Protein AF-A0A1C5ZZN3-F1 (afdb_monomer_lite)

Sequence (100 aa):
MDSLMVASNIRKLGRMELLYTCVADLVSFLHRTGMDDLLGGMEHYYDPNDYNRVIYHSKSEDASDRIKQILADADKLLVECEGACDESSAYQLLVRVLKE

Structure (mmCIF, N/CA/C/O backbone):
data_AF-A0A1C5ZZN3-F1
#
_entry.id   AF-A0A1C5ZZN3-F1
#
loop_
_atom_site.group_PDB
_atom_site.id
_atom_site.type_symbol
_atom_site.label_atom_id
_atom_site.label_alt_id
_atom_site.label_comp_id
_atom_site.label_asym_id
_atom_site.label_entity_id
_atom_site.label_seq_id
_atom_site.pdbx_PDB_ins_code
_atom_site.Cartn_x
_atom_site.Cartn_y
_atom_site.Cartn_z
_atom_site.occupancy
_atom_site.B_iso_or_equiv
_atom_site.auth_seq_id
_atom_site.auth_comp_id
_atom_site.auth_asym_id
_atom_site.auth_atom_i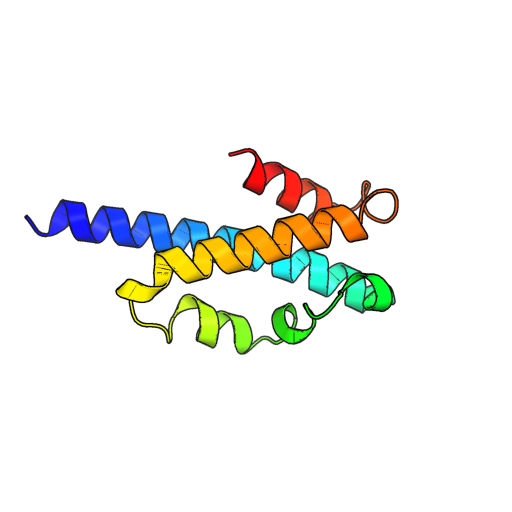d
_atom_site.pdbx_PDB_model_num
ATOM 1 N N . MET A 1 1 ? 18.873 7.925 -29.389 1.00 59.03 1 MET A N 1
ATOM 2 C CA . MET A 1 1 ? 17.535 7.363 -29.102 1.00 59.03 1 MET A CA 1
ATOM 3 C C . MET A 1 1 ? 17.452 6.804 -27.672 1.00 59.03 1 MET A C 1
ATOM 5 O O . MET A 1 1 ? 16.371 6.448 -27.234 1.00 59.03 1 MET A O 1
ATOM 9 N N . ASP A 1 2 ? 18.541 6.858 -26.897 1.00 53.75 2 ASP A N 1
ATOM 10 C CA . ASP A 1 2 ? 18.636 6.368 -25.512 1.00 53.75 2 ASP A CA 1
ATOM 11 C C . ASP A 1 2 ? 18.077 7.288 -24.415 1.00 53.75 2 ASP A C 1
ATOM 13 O O . ASP A 1 2 ? 17.619 6.804 -23.383 1.00 53.75 2 ASP A O 1
ATOM 17 N N . SER A 1 3 ? 18.045 8.611 -24.606 1.00 52.50 3 SER A N 1
ATOM 18 C CA . SER A 1 3 ? 17.633 9.536 -23.530 1.00 52.50 3 SER A CA 1
ATOM 19 C C . SER A 1 3 ? 16.139 9.459 -23.181 1.00 52.50 3 SER A C 1
ATOM 21 O O . SER A 1 3 ? 15.767 9.643 -22.025 1.00 52.50 3 SER A O 1
ATOM 23 N N . LEU A 1 4 ? 15.276 9.146 -24.156 1.00 57.84 4 LEU A N 1
ATOM 24 C CA . LEU A 1 4 ? 13.830 8.979 -23.941 1.00 57.84 4 LEU A CA 1
ATOM 25 C C . LEU A 1 4 ? 13.508 7.681 -23.189 1.00 57.84 4 LEU A C 1
ATOM 27 O O . LEU A 1 4 ? 12.618 7.668 -22.336 1.00 57.84 4 LEU A O 1
ATOM 31 N N . MET A 1 5 ? 14.251 6.607 -23.468 1.00 62.19 5 MET A N 1
ATOM 32 C CA . MET A 1 5 ? 14.049 5.304 -22.833 1.00 62.19 5 MET A CA 1
ATOM 33 C C . MET A 1 5 ? 14.515 5.327 -21.372 1.00 62.19 5 MET A C 1
ATOM 35 O O . MET A 1 5 ? 13.791 4.876 -20.487 1.00 62.19 5 MET A O 1
ATOM 39 N N . VAL A 1 6 ? 15.663 5.959 -21.102 1.00 61.66 6 VAL A N 1
ATOM 40 C CA . VAL A 1 6 ? 16.179 6.155 -19.739 1.00 61.66 6 VAL A CA 1
ATOM 41 C C . VAL A 1 6 ? 15.235 7.031 -18.909 1.00 61.66 6 VAL A C 1
ATOM 43 O O . VAL A 1 6 ? 14.856 6.638 -17.808 1.00 61.66 6 VAL A O 1
ATOM 46 N N . ALA A 1 7 ? 14.766 8.165 -19.442 1.00 61.38 7 ALA A N 1
ATOM 47 C CA . ALA A 1 7 ? 13.812 9.026 -18.735 1.00 61.38 7 ALA A CA 1
ATOM 48 C C . ALA A 1 7 ? 12.473 8.322 -18.440 1.00 61.38 7 ALA A C 1
ATOM 50 O O . ALA A 1 7 ? 11.900 8.498 -17.364 1.00 61.38 7 ALA A O 1
ATOM 51 N N . SER A 1 8 ? 11.985 7.498 -19.373 1.00 66.88 8 SER A N 1
ATOM 52 C CA . SER A 1 8 ? 10.756 6.717 -19.183 1.00 66.88 8 SER A CA 1
ATOM 53 C C . SER A 1 8 ? 10.919 5.646 -18.103 1.00 66.88 8 SER A C 1
ATOM 55 O O . SER A 1 8 ? 10.016 5.462 -17.287 1.00 66.88 8 SER A O 1
ATOM 57 N N . ASN A 1 9 ? 12.074 4.979 -18.049 1.00 67.44 9 ASN A N 1
ATOM 58 C CA . ASN A 1 9 ? 12.361 3.987 -17.015 1.00 67.44 9 ASN A CA 1
ATOM 59 C C . ASN A 1 9 ? 12.540 4.625 -15.633 1.00 67.44 9 ASN A C 1
ATOM 61 O O . ASN A 1 9 ? 11.995 4.097 -14.670 1.00 67.44 9 ASN A O 1
ATOM 65 N N . ILE A 1 10 ? 13.209 5.780 -15.533 1.00 71.06 10 ILE A N 1
ATOM 66 C CA . ILE A 1 10 ? 13.345 6.526 -14.267 1.00 71.06 10 ILE A CA 1
ATOM 67 C C . ILE A 1 10 ? 11.967 6.923 -13.722 1.00 71.06 10 ILE A C 1
ATOM 69 O O . ILE A 1 10 ? 11.691 6.728 -12.543 1.00 71.06 10 ILE A O 1
ATOM 73 N N . ARG A 1 11 ? 11.065 7.420 -14.581 1.00 80.75 11 ARG A N 1
ATOM 74 C CA . ARG A 1 11 ? 9.687 7.756 -14.178 1.00 80.75 11 ARG A CA 1
ATOM 75 C C . ARG A 1 11 ? 8.898 6.533 -13.708 1.00 80.75 11 ARG A C 1
ATOM 77 O O . ARG A 1 11 ? 8.166 6.628 -12.728 1.00 80.75 11 ARG A O 1
ATOM 84 N N . LYS A 1 12 ? 9.037 5.394 -14.395 1.00 83.31 12 LYS A N 1
ATOM 85 C CA . LYS A 1 12 ? 8.388 4.135 -13.992 1.00 83.31 12 LYS A CA 1
ATOM 86 C C . LYS A 1 12 ? 8.911 3.633 -12.647 1.00 83.31 12 LYS A C 1
ATOM 88 O O . LYS A 1 12 ? 8.101 3.240 -11.815 1.00 83.31 12 LYS A O 1
ATOM 93 N N . LEU A 1 13 ? 10.227 3.671 -12.438 1.00 86.50 13 LEU A N 1
ATOM 94 C CA . LEU A 1 13 ? 10.848 3.251 -11.185 1.00 86.50 13 LEU A CA 1
ATOM 95 C C . LEU A 1 13 ? 10.406 4.151 -10.028 1.00 86.50 13 LEU A C 1
ATOM 97 O O . LEU A 1 13 ? 9.868 3.641 -9.057 1.00 86.50 13 LEU A O 1
ATOM 101 N N . GLY A 1 14 ? 10.494 5.475 -10.183 1.00 88.69 14 GLY A N 1
ATOM 102 C CA . GLY A 1 14 ? 10.059 6.405 -9.137 1.00 88.69 14 GLY A CA 1
ATOM 103 C C . GLY A 1 14 ? 8.578 6.251 -8.774 1.00 88.69 14 GLY A C 1
ATOM 104 O O . GLY A 1 14 ? 8.221 6.295 -7.599 1.00 88.69 14 GLY A O 1
ATOM 105 N N . ARG A 1 15 ? 7.704 5.993 -9.761 1.00 89.06 15 ARG A N 1
ATOM 106 C CA . ARG A 1 15 ? 6.287 5.686 -9.495 1.00 89.06 15 ARG A CA 1
ATOM 107 C C . ARG A 1 15 ? 6.125 4.398 -8.689 1.00 89.06 15 ARG A C 1
ATOM 109 O O . ARG A 1 15 ? 5.308 4.345 -7.778 1.00 89.06 15 ARG A O 1
ATOM 116 N N . MET A 1 16 ? 6.873 3.362 -9.045 1.00 91.19 16 MET A N 1
ATOM 117 C CA . MET A 1 16 ? 6.836 2.075 -8.361 1.00 91.19 16 MET A CA 1
ATOM 118 C C . MET A 1 16 ? 7.346 2.177 -6.920 1.00 91.19 16 MET A C 1
ATOM 120 O O . MET A 1 16 ? 6.718 1.618 -6.029 1.00 91.19 16 MET A O 1
ATOM 124 N N . GLU A 1 17 ? 8.438 2.905 -6.688 1.00 92.56 17 GLU A N 1
ATOM 125 C CA . GLU A 1 17 ? 8.986 3.161 -5.351 1.00 92.56 17 GLU A CA 1
ATOM 126 C C . GLU A 1 17 ? 7.986 3.911 -4.470 1.00 92.56 17 GLU A C 1
ATOM 128 O O . GLU A 1 17 ? 7.760 3.519 -3.325 1.00 92.56 17 GLU A O 1
ATOM 133 N N . LEU A 1 18 ? 7.337 4.946 -5.018 1.00 93.31 18 LEU A N 1
ATOM 134 C CA . LEU A 1 18 ? 6.305 5.703 -4.311 1.00 93.31 18 LEU A CA 1
ATOM 135 C C . LEU A 1 18 ? 5.115 4.813 -3.934 1.00 93.31 18 LEU A C 1
ATOM 137 O O . LEU A 1 18 ? 4.727 4.780 -2.769 1.00 93.31 18 LEU A O 1
ATOM 141 N N . LEU A 1 19 ? 4.569 4.069 -4.902 1.00 93.88 19 LEU A N 1
ATOM 142 C CA . LEU A 1 19 ? 3.447 3.155 -4.671 1.00 93.88 19 LEU A CA 1
ATOM 143 C C . LEU A 1 19 ? 3.791 2.108 -3.612 1.00 93.88 19 LEU A C 1
ATOM 145 O O . LEU A 1 19 ? 3.044 1.946 -2.651 1.00 93.88 19 LEU A O 1
ATOM 149 N N . TYR A 1 20 ? 4.938 1.441 -3.763 1.00 95.00 20 TYR A N 1
ATOM 150 C CA . TYR A 1 20 ? 5.385 0.427 -2.815 1.00 95.00 20 TYR A CA 1
ATOM 151 C C . TYR A 1 20 ? 5.514 1.015 -1.409 1.00 95.00 20 TYR A C 1
ATOM 153 O O . TYR A 1 20 ? 5.024 0.428 -0.451 1.00 95.00 20 TYR A O 1
ATOM 161 N N . THR A 1 21 ? 6.147 2.183 -1.277 1.00 95.06 21 THR A N 1
ATOM 162 C CA . THR A 1 21 ? 6.370 2.814 0.030 1.00 95.06 21 THR A CA 1
ATOM 163 C C . THR A 1 21 ? 5.052 3.179 0.707 1.00 95.06 21 THR A C 1
ATOM 165 O O . THR A 1 21 ? 4.916 2.959 1.904 1.00 95.06 21 THR A O 1
ATOM 168 N N . CYS A 1 22 ? 4.061 3.680 -0.037 1.00 95.50 22 CYS A N 1
ATOM 169 C CA . CYS A 1 22 ? 2.742 3.975 0.527 1.00 95.50 22 CYS A CA 1
ATOM 170 C C . CYS A 1 22 ? 2.009 2.713 1.006 1.00 95.50 22 CYS A C 1
ATOM 172 O O . CYS A 1 22 ? 1.412 2.737 2.080 1.00 95.50 22 CYS A O 1
ATOM 174 N N . VAL A 1 23 ? 2.077 1.611 0.251 1.00 96.12 23 VAL A N 1
ATOM 175 C CA . VAL A 1 23 ? 1.501 0.325 0.686 1.00 96.12 23 VAL A CA 1
ATOM 176 C C . VAL A 1 23 ? 2.230 -0.193 1.926 1.00 96.12 23 VAL A C 1
ATOM 178 O O . VAL A 1 23 ? 1.590 -0.541 2.914 1.00 96.12 23 VAL A O 1
ATOM 181 N N . ALA A 1 24 ? 3.564 -0.178 1.915 1.00 96.75 24 ALA A N 1
ATOM 182 C CA . ALA A 1 24 ? 4.383 -0.634 3.032 1.00 96.75 24 ALA A CA 1
ATOM 183 C C . ALA A 1 24 ? 4.183 0.185 4.309 1.00 96.75 24 ALA A C 1
ATOM 185 O O . ALA A 1 24 ? 4.191 -0.385 5.401 1.00 96.75 24 ALA A O 1
ATOM 186 N N . ASP A 1 25 ? 3.973 1.497 4.193 1.00 95.81 25 ASP A N 1
ATOM 187 C CA . ASP A 1 25 ? 3.678 2.365 5.332 1.00 95.81 25 ASP A CA 1
ATOM 188 C C . ASP A 1 25 ? 2.324 2.011 5.965 1.00 95.81 25 ASP A C 1
ATOM 190 O O . ASP A 1 25 ? 2.250 1.827 7.182 1.00 95.81 25 ASP A O 1
ATOM 194 N N . LEU A 1 26 ? 1.280 1.804 5.150 1.00 95.38 26 LEU A N 1
ATOM 195 C CA . LEU A 1 26 ? -0.035 1.388 5.644 1.00 95.38 26 LEU A CA 1
ATOM 196 C C . LEU A 1 26 ? 0.006 -0.015 6.262 1.00 95.38 26 LEU A C 1
ATOM 198 O O . LEU A 1 26 ? -0.459 -0.198 7.383 1.00 95.38 26 LEU A O 1
ATOM 202 N N . VAL A 1 27 ? 0.631 -0.986 5.595 1.00 96.25 27 VAL A N 1
ATOM 203 C CA . VAL A 1 27 ? 0.831 -2.341 6.137 1.00 96.25 27 VAL A CA 1
ATOM 204 C C . VAL A 1 27 ? 1.596 -2.301 7.464 1.00 96.25 27 VAL A C 1
ATOM 206 O O . VAL A 1 27 ? 1.197 -2.933 8.442 1.00 96.25 27 VAL A O 1
ATOM 209 N N . SER A 1 28 ? 2.666 -1.509 7.540 1.00 95.56 28 SER A N 1
ATOM 210 C CA . SER A 1 28 ? 3.439 -1.339 8.775 1.00 95.56 28 SER A CA 1
ATOM 211 C C . SER A 1 28 ? 2.616 -0.687 9.885 1.00 95.56 28 SER A C 1
ATOM 213 O O . SER A 1 28 ? 2.775 -1.039 11.054 1.00 95.56 28 SER A O 1
ATOM 215 N N . PHE A 1 29 ? 1.747 0.268 9.548 1.00 94.88 29 PHE A N 1
ATOM 216 C CA . PHE A 1 29 ? 0.818 0.883 10.492 1.00 94.88 29 PHE A CA 1
ATOM 217 C C . PHE A 1 29 ? -0.178 -0.143 11.048 1.00 94.88 29 PHE A C 1
ATOM 219 O O . PHE A 1 29 ? -0.329 -0.233 12.268 1.00 94.88 29 PHE A O 1
ATOM 226 N N . LEU A 1 30 ? -0.797 -0.951 10.183 1.00 94.38 30 LEU A N 1
ATOM 227 C CA . LEU A 1 30 ? -1.731 -2.011 10.577 1.00 94.38 30 LEU A CA 1
ATOM 228 C C . LEU A 1 30 ? -1.061 -3.026 11.510 1.00 94.38 30 LEU A C 1
ATOM 230 O O . LEU A 1 30 ? -1.569 -3.300 12.595 1.00 94.38 30 LEU A O 1
ATOM 234 N N . HIS A 1 31 ? 0.137 -3.491 11.152 1.00 94.81 31 HIS A N 1
ATOM 235 C CA . HIS A 1 31 ? 0.909 -4.415 11.982 1.00 94.81 31 HIS A CA 1
ATOM 236 C C . HIS A 1 31 ? 1.231 -3.823 13.367 1.00 94.81 31 HIS A C 1
ATOM 238 O O . HIS A 1 31 ? 1.018 -4.445 14.406 1.00 94.81 31 HIS A O 1
ATOM 244 N N . ARG A 1 32 ? 1.695 -2.566 13.422 1.00 94.56 32 ARG A N 1
ATOM 245 C CA . ARG A 1 32 ? 2.045 -1.894 14.692 1.00 94.56 32 ARG A CA 1
ATOM 246 C C . ARG A 1 32 ? 0.843 -1.613 15.591 1.00 94.56 32 ARG A C 1
ATOM 248 O O . ARG A 1 32 ? 1.022 -1.425 16.7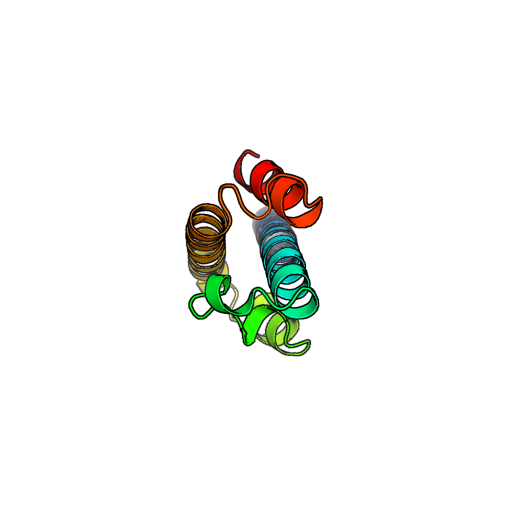92 1.00 94.56 32 ARG A O 1
ATOM 255 N N . THR A 1 33 ? -0.353 -1.538 15.018 1.00 93.19 33 THR A N 1
ATOM 256 C CA . THR A 1 33 ? -1.609 -1.294 15.740 1.00 93.19 33 THR A CA 1
ATOM 257 C C . THR A 1 33 ? -2.360 -2.585 16.075 1.00 93.19 33 THR A C 1
ATOM 259 O O . THR A 1 33 ? -3.390 -2.523 16.742 1.00 93.19 33 THR A O 1
ATOM 262 N N . GLY A 1 34 ? -1.823 -3.750 15.687 1.00 92.88 34 GLY A N 1
ATOM 263 C CA . GLY A 1 34 ? -2.422 -5.064 15.938 1.00 92.88 34 GLY A CA 1
ATOM 264 C C . GLY A 1 34 ? -3.625 -5.375 15.046 1.00 92.88 34 GLY A C 1
ATOM 265 O O . GLY A 1 34 ? -4.457 -6.202 15.411 1.00 92.88 34 GLY A O 1
ATOM 266 N N . MET A 1 35 ? -3.741 -4.697 13.901 1.00 92.88 35 MET A N 1
ATOM 267 C CA . MET A 1 35 ? -4.796 -4.893 12.902 1.00 92.88 35 MET A CA 1
ATOM 268 C C . MET A 1 35 ? -4.355 -5.862 11.794 1.00 92.88 35 MET A C 1
ATOM 270 O O . MET A 1 35 ? -4.687 -5.675 10.626 1.00 92.88 35 MET A O 1
ATOM 274 N N . ASP A 1 36 ? -3.592 -6.899 12.148 1.00 92.75 36 ASP A N 1
ATOM 275 C CA . ASP A 1 36 ? -3.034 -7.869 11.196 1.00 92.75 36 ASP A CA 1
ATOM 276 C C . ASP A 1 36 ? -4.104 -8.631 10.393 1.00 92.75 36 ASP A C 1
ATOM 278 O O . ASP A 1 36 ? -3.834 -9.071 9.279 1.00 92.75 36 ASP A O 1
ATOM 282 N N . ASP A 1 37 ? -5.332 -8.739 10.913 1.00 92.31 37 ASP A N 1
ATOM 283 C CA . ASP A 1 37 ? -6.479 -9.339 10.207 1.00 92.31 37 ASP A CA 1
ATOM 284 C C . ASP A 1 37 ? -6.797 -8.612 8.885 1.00 92.31 37 ASP A C 1
ATOM 286 O O . ASP A 1 37 ? -7.194 -9.241 7.908 1.00 92.31 37 ASP A O 1
ATOM 290 N N . LEU A 1 38 ? -6.512 -7.304 8.817 1.00 91.81 38 LEU A N 1
ATOM 291 C CA . LEU A 1 38 ? -6.730 -6.468 7.632 1.00 91.81 38 LEU A CA 1
ATOM 292 C C . LEU A 1 38 ? -5.610 -6.590 6.586 1.00 91.81 38 LEU A C 1
ATOM 294 O O . LEU A 1 38 ? -5.724 -6.039 5.493 1.00 91.81 38 LEU A O 1
ATOM 298 N N . LEU A 1 39 ? -4.508 -7.283 6.902 1.00 91.75 39 LEU A N 1
ATOM 299 C CA . LEU A 1 39 ? -3.368 -7.395 5.989 1.00 91.75 39 LEU A CA 1
ATOM 300 C C . LEU A 1 39 ? -3.651 -8.319 4.811 1.00 91.75 39 LEU A C 1
ATOM 302 O O . LEU A 1 39 ? -3.088 -8.106 3.747 1.00 91.75 39 LEU A O 1
ATOM 306 N N . GLY A 1 40 ? -4.489 -9.346 4.970 1.00 85.50 40 GLY A N 1
ATOM 307 C CA . GLY A 1 40 ? -4.981 -10.151 3.849 1.00 85.50 40 GLY A CA 1
ATOM 308 C C . GLY A 1 40 ? -3.913 -10.776 2.931 1.00 85.50 40 GLY A C 1
ATOM 309 O O . GLY A 1 40 ? -4.205 -10.976 1.744 1.00 85.50 40 GLY A O 1
ATOM 310 N N . GLY A 1 41 ? -2.713 -11.089 3.437 1.00 88.75 41 GLY A N 1
ATOM 311 C CA . GLY A 1 41 ? -1.588 -11.648 2.670 1.00 88.75 41 GLY A CA 1
ATOM 312 C C . GLY A 1 41 ? -0.461 -10.654 2.350 1.00 88.75 41 GLY A C 1
ATOM 313 O O . GLY A 1 41 ? 0.526 -11.036 1.717 1.00 88.75 41 GLY A O 1
ATOM 314 N N . MET A 1 42 ? -0.594 -9.390 2.760 1.00 94.94 42 MET A N 1
ATOM 315 C CA . MET A 1 42 ? 0.351 -8.306 2.477 1.00 94.94 42 MET A CA 1
ATOM 316 C C . MET A 1 42 ? 1.481 -8.200 3.518 1.00 94.94 42 MET A C 1
ATOM 318 O O . MET A 1 42 ? 2.243 -7.236 3.501 1.00 94.94 42 MET A O 1
ATOM 322 N N . GLU A 1 43 ? 1.646 -9.182 4.409 1.00 94.00 43 GLU A N 1
ATOM 323 C CA . GLU A 1 43 ? 2.658 -9.170 5.480 1.00 94.00 43 GLU A CA 1
ATOM 324 C C . GLU A 1 43 ? 4.095 -8.920 4.993 1.00 94.00 43 GLU A C 1
ATOM 326 O O . GLU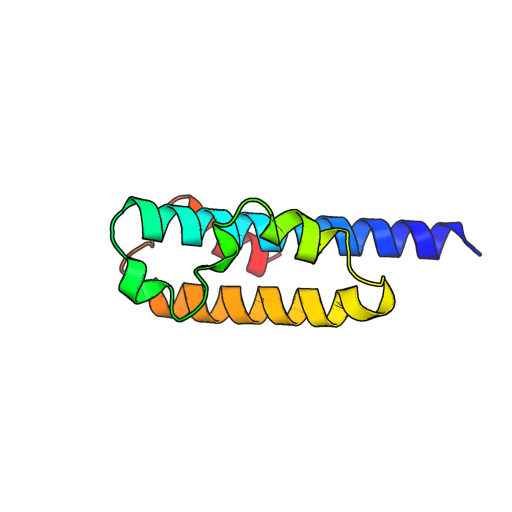 A 1 43 ? 4.918 -8.348 5.705 1.00 94.00 43 GLU A O 1
ATOM 331 N N . HIS A 1 44 ? 4.424 -9.319 3.764 1.00 93.94 44 HIS A N 1
ATOM 332 C CA . HIS A 1 44 ? 5.772 -9.136 3.225 1.00 93.94 44 HIS A CA 1
ATOM 333 C C . HIS A 1 44 ? 6.183 -7.658 3.103 1.00 93.94 44 HIS A C 1
ATOM 335 O O . HIS A 1 44 ? 7.373 -7.358 3.149 1.00 93.94 44 HIS A O 1
ATOM 341 N N . TYR A 1 45 ? 5.232 -6.724 3.002 1.00 94.88 45 TYR A N 1
ATOM 342 C CA . TYR A 1 45 ? 5.534 -5.308 2.787 1.00 94.88 45 TYR A CA 1
ATOM 343 C C . TYR A 1 45 ? 6.242 -4.630 3.972 1.00 94.88 45 TYR A C 1
ATOM 345 O O . TYR A 1 45 ? 6.936 -3.634 3.760 1.00 94.88 45 TYR A O 1
ATOM 353 N N . TYR A 1 46 ? 6.107 -5.144 5.202 1.00 89.88 46 TYR A N 1
ATOM 354 C CA . TYR A 1 46 ? 6.864 -4.630 6.353 1.00 89.88 46 TYR A CA 1
ATOM 355 C C . TYR A 1 46 ? 8.256 -5.273 6.499 1.00 89.88 46 TYR A C 1
ATOM 357 O O . TYR A 1 46 ? 9.014 -4.888 7.395 1.00 89.88 46 TYR A O 1
ATOM 365 N N . ASP A 1 47 ? 8.624 -6.236 5.641 1.00 91.94 47 ASP A N 1
ATOM 366 C CA . ASP A 1 47 ? 9.980 -6.780 5.610 1.00 91.94 47 ASP A CA 1
ATOM 367 C C . ASP A 1 47 ? 10.943 -5.789 4.922 1.00 91.94 47 ASP A C 1
ATOM 369 O O . ASP A 1 47 ? 10.732 -5.385 3.774 1.00 91.94 47 ASP A O 1
ATOM 373 N N . PRO A 1 48 ? 12.044 -5.396 5.585 1.00 83.56 48 PRO A N 1
ATOM 374 C CA . PRO A 1 48 ? 12.972 -4.410 5.039 1.00 83.56 48 PRO A CA 1
ATOM 375 C C . PRO A 1 48 ? 13.767 -4.911 3.820 1.00 83.56 48 PRO A C 1
ATOM 377 O O . PRO A 1 48 ? 14.331 -4.094 3.088 1.00 83.56 48 PRO A O 1
ATOM 380 N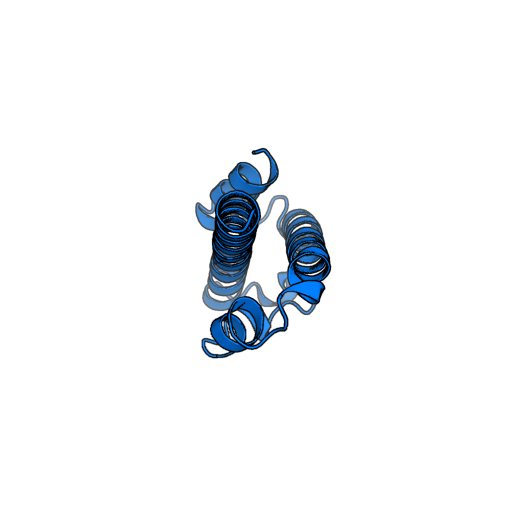 N . ASN A 1 49 ? 13.846 -6.226 3.580 1.00 89.31 49 ASN A N 1
ATOM 381 C CA . ASN A 1 49 ? 14.506 -6.773 2.393 1.00 89.31 49 ASN A CA 1
ATOM 382 C C . ASN A 1 49 ? 13.560 -6.869 1.192 1.00 89.31 49 ASN A C 1
ATOM 384 O O . ASN A 1 49 ? 14.043 -6.855 0.053 1.00 89.31 49 ASN A O 1
ATOM 388 N N . ASP A 1 50 ? 12.246 -6.933 1.421 1.00 91.75 50 ASP A N 1
ATOM 389 C CA . ASP A 1 50 ? 11.251 -7.041 0.355 1.00 91.75 50 ASP A CA 1
ATOM 390 C C . ASP A 1 50 ? 11.311 -5.836 -0.589 1.00 91.75 50 ASP A C 1
ATOM 392 O O . ASP A 1 50 ? 11.383 -6.026 -1.802 1.00 91.75 50 ASP A O 1
ATOM 396 N N . TYR A 1 51 ? 11.488 -4.618 -0.057 1.00 90.06 51 TYR A N 1
ATOM 397 C CA . TYR A 1 51 ? 11.665 -3.406 -0.870 1.00 90.06 51 TYR A CA 1
ATOM 398 C C . TYR A 1 51 ? 12.776 -3.567 -1.912 1.00 90.06 51 TYR A C 1
ATOM 400 O O . TYR A 1 51 ? 12.560 -3.365 -3.104 1.00 90.06 51 TYR A O 1
ATOM 408 N N . ASN A 1 52 ? 13.977 -3.967 -1.486 1.00 88.94 52 ASN A N 1
ATOM 409 C CA . ASN A 1 52 ? 15.120 -4.096 -2.391 1.00 88.94 52 ASN A CA 1
ATOM 410 C C . ASN A 1 52 ? 14.910 -5.217 -3.413 1.00 88.94 52 ASN A C 1
ATOM 412 O O . ASN A 1 52 ? 15.275 -5.077 -4.586 1.00 88.94 52 ASN A O 1
ATOM 416 N N . ARG A 1 53 ? 14.298 -6.322 -2.976 1.00 86.56 53 ARG A N 1
ATOM 417 C CA . ARG A 1 53 ? 14.003 -7.473 -3.829 1.00 86.56 53 ARG A CA 1
ATOM 418 C C . ARG A 1 53 ? 12.992 -7.120 -4.911 1.00 86.56 53 ARG A C 1
ATOM 420 O O . ARG A 1 53 ? 13.201 -7.458 -6.076 1.00 86.56 53 ARG A O 1
ATOM 427 N N . VAL A 1 54 ? 11.926 -6.436 -4.515 1.00 86.31 54 VAL A N 1
ATOM 428 C CA . VAL A 1 54 ? 10.895 -5.929 -5.400 1.00 86.31 54 VAL A CA 1
ATOM 429 C C . VAL A 1 54 ? 11.567 -4.876 -6.278 1.00 86.31 54 VAL A C 1
ATOM 431 O O . VAL A 1 54 ? 11.879 -5.176 -7.427 1.00 86.31 54 VAL A O 1
ATOM 434 N N . ILE A 1 55 ? 11.890 -3.688 -5.769 1.00 87.12 55 ILE A N 1
ATOM 435 C CA . ILE A 1 55 ? 12.308 -2.517 -6.557 1.00 87.12 55 ILE A CA 1
ATOM 436 C C . ILE A 1 55 ? 13.543 -2.762 -7.440 1.00 87.12 55 ILE A C 1
ATOM 438 O O . ILE A 1 55 ? 13.464 -2.504 -8.644 1.00 87.12 55 ILE A O 1
ATOM 442 N N . TYR A 1 56 ? 14.648 -3.279 -6.892 1.00 82.25 56 TYR A N 1
ATOM 443 C CA . TYR A 1 56 ? 15.963 -3.209 -7.550 1.00 82.25 56 TYR A CA 1
ATOM 444 C C . TYR A 1 56 ? 16.490 -4.528 -8.120 1.00 82.25 56 TYR A C 1
ATOM 446 O O . TYR A 1 56 ? 17.318 -4.502 -9.028 1.00 82.25 56 TYR A O 1
ATOM 454 N N . HIS A 1 57 ? 16.042 -5.682 -7.623 1.00 77.75 57 HIS A N 1
ATOM 455 C CA . HIS A 1 57 ? 16.573 -6.988 -8.054 1.00 77.75 57 HIS A CA 1
ATOM 456 C C . HIS A 1 57 ? 15.776 -7.649 -9.193 1.00 77.75 57 HIS A C 1
ATOM 458 O O . HIS A 1 57 ? 16.042 -8.794 -9.560 1.00 77.75 57 HIS A O 1
ATOM 464 N N . SER A 1 58 ? 14.822 -6.929 -9.781 1.00 64.25 58 SER A N 1
ATOM 465 C CA . SER A 1 58 ? 13.982 -7.427 -10.876 1.00 64.25 58 SER A CA 1
ATOM 466 C C . SER A 1 58 ? 14.446 -6.904 -12.238 1.00 64.25 58 SER A C 1
ATOM 468 O O . SER A 1 58 ? 14.978 -5.797 -12.342 1.00 64.25 58 SER A O 1
ATOM 470 N N . LYS A 1 59 ? 14.208 -7.670 -13.310 1.00 70.56 59 LYS A N 1
ATOM 471 C CA . LYS A 1 59 ? 14.468 -7.196 -14.678 1.00 70.56 59 LYS A CA 1
ATOM 472 C C . LYS A 1 59 ? 13.527 -6.033 -15.017 1.00 70.56 59 LYS A C 1
ATOM 474 O O . LYS A 1 59 ? 12.389 -5.976 -14.555 1.00 70.56 59 LYS A O 1
ATOM 479 N N . SER A 1 60 ? 14.000 -5.100 -15.841 1.00 65.88 60 SER A N 1
ATOM 480 C CA . SER A 1 60 ? 13.238 -3.905 -16.232 1.00 65.88 60 SER A CA 1
ATOM 481 C C . SER A 1 60 ? 11.970 -4.221 -17.035 1.00 65.88 60 SER A C 1
ATOM 483 O O . SER A 1 60 ? 11.013 -3.450 -16.979 1.00 65.88 60 SER A O 1
ATOM 485 N N . GLU A 1 61 ? 11.949 -5.347 -17.752 1.00 65.12 61 GLU A N 1
ATOM 486 C CA . GLU A 1 61 ? 10.796 -5.831 -18.524 1.00 65.12 61 GLU A CA 1
ATOM 487 C C . GLU A 1 61 ? 9.593 -6.180 -17.625 1.00 65.12 61 GLU A C 1
ATOM 489 O O . GLU A 1 61 ? 8.455 -5.973 -18.035 1.00 65.12 61 GLU A O 1
ATOM 494 N N . ASP A 1 62 ? 9.826 -6.561 -16.363 1.00 78.44 62 ASP A N 1
ATOM 495 C CA . ASP A 1 62 ? 8.787 -6.920 -15.383 1.00 78.44 62 ASP A CA 1
ATOM 496 C C . ASP A 1 62 ? 8.234 -5.715 -14.598 1.00 78.44 62 ASP A C 1
ATOM 498 O O . ASP A 1 62 ? 7.326 -5.843 -13.771 1.00 78.44 62 ASP A O 1
ATOM 502 N N . ALA A 1 63 ? 8.773 -4.511 -14.821 1.00 80.81 63 ALA A N 1
ATOM 503 C CA . ALA A 1 63 ? 8.425 -3.344 -14.015 1.00 80.81 63 ALA A CA 1
ATOM 504 C C . ALA A 1 63 ? 6.940 -2.963 -14.131 1.00 80.81 63 ALA A C 1
ATOM 506 O O . ALA A 1 63 ? 6.321 -2.530 -13.160 1.00 80.81 63 ALA A O 1
ATOM 507 N N . SER A 1 64 ? 6.350 -3.129 -15.315 1.00 84.19 64 SER A N 1
ATOM 508 C CA . SER A 1 64 ? 4.938 -2.814 -15.532 1.00 84.19 64 SER A CA 1
ATOM 509 C C . SER A 1 64 ? 4.003 -3.788 -14.818 1.00 84.19 64 SER A C 1
ATOM 511 O O . SER A 1 64 ? 3.018 -3.337 -14.241 1.00 84.19 64 SER A O 1
ATOM 513 N N . ASP A 1 65 ? 4.304 -5.085 -14.804 1.00 87.88 65 ASP A N 1
ATOM 514 C CA . ASP A 1 65 ? 3.476 -6.073 -14.103 1.00 87.88 65 ASP A CA 1
ATOM 515 C C . ASP A 1 65 ? 3.607 -5.958 -12.587 1.00 87.88 65 ASP A C 1
ATOM 517 O O . ASP A 1 65 ? 2.618 -6.071 -11.871 1.00 87.88 65 ASP A O 1
ATOM 521 N N . ARG A 1 66 ? 4.786 -5.584 -12.091 1.00 88.19 66 ARG A N 1
ATOM 522 C CA . ARG A 1 66 ? 4.979 -5.284 -10.670 1.00 88.19 66 ARG A CA 1
ATOM 523 C C . ARG A 1 66 ? 4.216 -4.046 -10.218 1.00 88.19 66 ARG A C 1
ATOM 525 O O . ARG A 1 66 ? 3.608 -4.072 -9.157 1.00 88.19 66 ARG A O 1
ATOM 532 N N . ILE A 1 67 ? 4.191 -2.984 -11.028 1.00 90.81 67 ILE A N 1
ATOM 533 C CA . ILE A 1 67 ? 3.333 -1.822 -10.743 1.00 90.81 67 ILE A CA 1
ATOM 534 C C . ILE A 1 67 ? 1.865 -2.256 -10.673 1.00 90.81 67 ILE A C 1
ATOM 536 O O . ILE A 1 67 ? 1.174 -1.847 -9.749 1.00 90.81 67 ILE A O 1
ATOM 540 N N . LYS A 1 68 ? 1.388 -3.099 -11.602 1.00 91.56 68 LYS A N 1
ATOM 541 C CA . LYS A 1 68 ? 0.010 -3.621 -11.548 1.00 91.56 68 LYS A CA 1
ATOM 542 C C . LYS A 1 68 ? -0.248 -4.424 -10.275 1.00 91.56 68 LYS A C 1
ATOM 544 O O . LYS A 1 68 ? -1.311 -4.264 -9.694 1.00 91.56 68 LYS A O 1
ATOM 549 N N .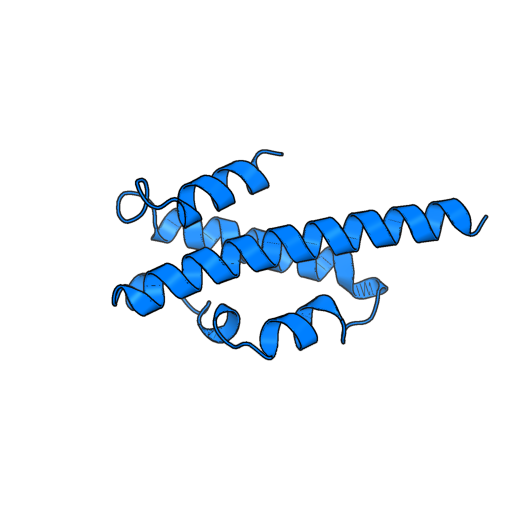 GLN A 1 69 ? 0.707 -5.248 -9.848 1.00 92.94 69 GLN A N 1
ATOM 550 C CA . GLN A 1 69 ? 0.576 -6.034 -8.624 1.00 92.94 69 GLN A CA 1
ATOM 551 C C . GLN A 1 69 ? 0.474 -5.133 -7.391 1.00 92.94 69 GLN A C 1
ATOM 553 O O . GLN A 1 69 ? -0.477 -5.261 -6.634 1.00 92.94 69 GLN A O 1
ATOM 558 N N . ILE A 1 70 ? 1.379 -4.160 -7.248 1.00 94.44 70 ILE A N 1
ATOM 559 C CA . ILE A 1 70 ? 1.348 -3.206 -6.128 1.00 94.44 70 ILE A CA 1
ATOM 560 C C . ILE A 1 70 ? 0.041 -2.398 -6.137 1.00 94.44 70 ILE A C 1
ATOM 562 O O . ILE A 1 70 ? -0.523 -2.126 -5.084 1.00 94.44 70 ILE A O 1
ATOM 566 N N . LEU A 1 71 ? -0.471 -2.030 -7.317 1.00 94.69 71 LEU A N 1
ATOM 567 C CA . LEU A 1 71 ? -1.772 -1.364 -7.444 1.00 94.69 71 LEU A CA 1
ATOM 568 C C . LEU A 1 71 ? -2.934 -2.266 -7.007 1.00 94.69 71 LEU A C 1
ATOM 570 O O . LEU A 1 71 ? -3.847 -1.782 -6.349 1.00 94.69 71 LEU A O 1
ATOM 574 N N . ALA A 1 72 ? -2.907 -3.552 -7.361 1.00 94.94 72 ALA A N 1
ATOM 575 C CA . ALA A 1 72 ? -3.925 -4.510 -6.940 1.00 94.94 72 ALA A CA 1
ATOM 576 C C . ALA A 1 72 ? -3.886 -4.746 -5.423 1.00 94.94 72 ALA A C 1
ATOM 578 O O . ALA A 1 72 ? -4.934 -4.798 -4.782 1.00 94.94 72 ALA A O 1
ATOM 579 N N . ASP A 1 73 ? -2.685 -4.831 -4.847 1.00 95.50 73 ASP A N 1
ATOM 580 C CA . ASP A 1 73 ? -2.504 -4.942 -3.402 1.00 95.50 73 ASP A CA 1
ATOM 581 C C . ASP A 1 73 ? -3.023 -3.689 -2.692 1.00 95.50 73 ASP A C 1
ATOM 583 O O . ASP A 1 73 ? -3.742 -3.800 -1.704 1.00 95.50 73 ASP A O 1
ATOM 587 N N . ALA A 1 74 ? -2.716 -2.502 -3.224 1.00 94.75 74 ALA A N 1
ATOM 588 C CA . ALA A 1 74 ? -3.204 -1.234 -2.698 1.00 94.75 74 ALA A CA 1
ATOM 589 C C . ALA A 1 74 ? -4.737 -1.137 -2.734 1.00 94.75 74 ALA A C 1
ATOM 591 O O . ALA A 1 74 ? -5.335 -0.736 -1.742 1.00 94.75 74 ALA A O 1
ATOM 592 N N . ASP A 1 75 ? -5.369 -1.513 -3.849 1.00 94.31 75 ASP A N 1
ATOM 593 C CA . ASP A 1 75 ? -6.830 -1.502 -4.000 1.00 94.31 75 ASP A CA 1
ATOM 594 C C . ASP A 1 75 ? -7.501 -2.431 -2.982 1.00 94.31 75 ASP A C 1
ATOM 596 O O . ASP A 1 75 ? -8.375 -2.002 -2.229 1.00 94.31 75 ASP A O 1
ATOM 600 N N . LYS A 1 76 ? -7.010 -3.671 -2.873 1.00 94.44 76 LYS A N 1
ATOM 601 C CA . LYS A 1 76 ? -7.504 -4.624 -1.878 1.00 94.44 76 LYS A CA 1
ATOM 602 C C . LYS A 1 76 ? -7.311 -4.095 -0.458 1.00 94.44 76 LYS A C 1
ATOM 604 O O . LYS A 1 76 ? -8.243 -4.136 0.334 1.00 94.44 76 LYS A O 1
ATOM 609 N N . LEU A 1 77 ? -6.130 -3.567 -0.144 1.00 94.00 77 LEU A N 1
ATOM 610 C CA . LEU A 1 77 ? -5.829 -3.048 1.186 1.00 94.00 77 LEU A CA 1
ATOM 611 C C . LEU A 1 77 ? -6.735 -1.867 1.555 1.00 94.00 77 LEU A C 1
ATOM 613 O O . LEU A 1 77 ? -7.151 -1.768 2.704 1.00 94.00 77 LEU A O 1
ATOM 617 N N . LEU A 1 78 ? -7.077 -0.996 0.600 1.00 92.62 78 LEU A N 1
ATOM 618 C CA . LEU A 1 78 ? -8.026 0.090 0.843 1.00 92.62 78 LEU A CA 1
ATOM 619 C C . LEU A 1 78 ? -9.429 -0.429 1.162 1.00 92.62 78 LEU A C 1
ATOM 621 O O . LEU A 1 78 ? -10.055 0.098 2.076 1.00 92.62 78 LEU A O 1
ATOM 625 N N . VAL A 1 79 ? -9.896 -1.460 0.453 1.00 92.94 79 VAL A N 1
ATOM 626 C CA . VAL A 1 79 ? -11.201 -2.086 0.717 1.00 92.94 79 VAL A CA 1
ATOM 627 C C . VAL A 1 79 ? -11.245 -2.696 2.118 1.00 92.94 79 VAL A C 1
ATOM 629 O O . VAL A 1 79 ? -12.197 -2.451 2.852 1.00 92.94 79 VAL A O 1
ATOM 632 N N . GLU A 1 80 ? -10.207 -3.433 2.521 1.00 91.94 80 GLU A N 1
ATOM 633 C CA . GLU A 1 80 ? -10.146 -4.036 3.861 1.00 91.94 80 GLU A CA 1
ATOM 634 C C . GLU A 1 80 ? -10.011 -2.972 4.970 1.00 91.94 80 GLU A C 1
ATOM 636 O O . GLU A 1 80 ? -10.505 -3.154 6.080 1.00 91.94 80 GLU A O 1
ATOM 641 N N . CYS A 1 81 ? -9.361 -1.841 4.679 1.00 90.44 81 CYS A N 1
ATOM 642 C CA . CYS A 1 81 ? -9.149 -0.749 5.634 1.00 90.44 81 CYS A CA 1
ATOM 643 C C . CYS A 1 81 ? -10.311 0.254 5.744 1.00 90.44 81 CYS A C 1
ATOM 645 O O . CYS A 1 81 ? -10.261 1.123 6.626 1.00 90.44 81 CYS A O 1
ATOM 647 N N . GLU A 1 82 ? -11.309 0.193 4.857 1.00 88.31 82 GLU A N 1
ATOM 648 C CA . GLU A 1 82 ? -12.397 1.175 4.785 1.00 88.31 82 GLU A CA 1
ATOM 649 C C . GLU A 1 82 ? -13.145 1.264 6.130 1.00 88.31 82 GLU A C 1
ATOM 651 O O . GLU A 1 82 ? -13.539 0.257 6.718 1.00 88.31 82 GLU A O 1
ATOM 656 N N . GLY A 1 83 ? -13.309 2.475 6.674 1.00 86.44 83 GLY A N 1
ATOM 657 C CA . GLY A 1 83 ? -13.934 2.702 7.983 1.00 86.44 83 GLY A CA 1
ATOM 658 C C . GLY A 1 83 ? -13.013 2.496 9.192 1.00 86.44 83 GLY A C 1
ATOM 659 O O . GLY A 1 83 ? -13.221 3.132 10.225 1.00 86.44 83 GLY A O 1
ATOM 660 N N . ALA A 1 84 ? -11.988 1.644 9.090 1.00 87.38 84 ALA A N 1
ATOM 661 C CA . ALA A 1 84 ? -11.068 1.343 10.192 1.00 87.38 84 ALA A CA 1
ATOM 662 C C . ALA A 1 84 ? -9.851 2.282 10.234 1.00 87.38 84 ALA A C 1
ATOM 664 O O . ALA A 1 84 ? -9.352 2.607 11.312 1.00 87.38 84 ALA A O 1
ATOM 665 N N . CYS A 1 85 ? -9.369 2.722 9.065 1.00 87.06 85 CYS A N 1
ATOM 666 C CA . CYS A 1 85 ? -8.124 3.487 8.933 1.00 87.06 85 CYS A CA 1
ATOM 667 C C . CYS A 1 85 ? -8.291 4.860 8.267 1.00 87.06 85 CYS A C 1
ATOM 669 O O . CYS A 1 85 ? -7.283 5.487 7.949 1.00 87.06 85 CYS A O 1
ATOM 671 N N . ASP A 1 86 ? -9.515 5.359 8.075 1.00 86.50 86 ASP A N 1
ATOM 672 C CA . ASP A 1 86 ? -9.772 6.603 7.324 1.00 86.50 86 ASP A CA 1
ATOM 673 C C . ASP A 1 86 ? -9.059 7.840 7.900 1.00 86.50 86 ASP A C 1
ATOM 675 O O . ASP A 1 86 ? -8.691 8.767 7.170 1.00 86.50 86 ASP A O 1
ATOM 679 N N . GLU A 1 87 ? -8.831 7.857 9.215 1.00 88.06 87 GLU A N 1
ATOM 680 C CA . GLU A 1 87 ? -8.110 8.930 9.911 1.00 88.06 87 GLU A CA 1
ATOM 681 C C . GLU A 1 87 ? -6.581 8.751 9.886 1.00 88.06 87 GLU A C 1
ATOM 683 O O . GLU A 1 87 ? -5.842 9.664 10.257 1.00 88.06 87 GLU A O 1
ATOM 688 N N . SER A 1 88 ? -6.080 7.595 9.439 1.00 92.12 88 SER A N 1
ATOM 689 C CA . SER A 1 88 ? -4.647 7.333 9.343 1.00 92.12 88 SER A CA 1
ATOM 690 C C . SER A 1 88 ? -4.031 8.105 8.182 1.00 92.12 88 SER A C 1
ATOM 692 O O . SER A 1 88 ? -4.447 7.984 7.026 1.00 92.12 88 SER A O 1
ATOM 694 N N . SER A 1 89 ? -2.956 8.837 8.472 1.00 93.50 89 SER A N 1
ATOM 695 C CA . SER A 1 89 ? -2.153 9.511 7.451 1.00 93.50 89 SER A CA 1
ATOM 696 C C . SER A 1 89 ? -1.669 8.540 6.368 1.00 93.50 89 SER A C 1
ATOM 698 O O . SER A 1 89 ? -1.643 8.911 5.198 1.00 93.50 89 SER A O 1
ATOM 700 N N . ALA A 1 90 ? -1.331 7.298 6.733 1.00 93.12 90 ALA A N 1
ATOM 701 C CA . ALA A 1 90 ? -0.857 6.281 5.794 1.00 93.12 90 ALA A CA 1
ATOM 702 C C . ALA A 1 90 ? -1.936 5.913 4.761 1.00 93.12 90 ALA A C 1
ATOM 704 O O . ALA A 1 90 ? -1.680 5.882 3.556 1.00 93.12 90 ALA A O 1
ATOM 705 N N . TYR A 1 91 ? -3.173 5.727 5.227 1.00 93.56 91 TYR A N 1
ATOM 706 C CA . TYR A 1 91 ? -4.325 5.428 4.379 1.00 93.56 91 TYR A CA 1
ATOM 707 C C . TYR A 1 91 ? -4.655 6.600 3.445 1.00 93.56 91 TYR A C 1
ATOM 709 O O . TYR A 1 91 ? -4.768 6.428 2.231 1.00 93.56 91 TYR A O 1
ATOM 717 N N . GLN A 1 92 ? -4.718 7.824 3.980 1.00 93.81 92 GLN A N 1
ATOM 718 C CA . GLN A 1 92 ? -5.003 9.021 3.180 1.00 93.81 92 GLN A CA 1
ATOM 719 C C . GLN A 1 92 ? -3.932 9.288 2.113 1.00 93.81 92 GLN A C 1
ATOM 721 O O . GLN A 1 92 ? -4.257 9.701 0.995 1.00 93.81 92 GLN A O 1
ATOM 726 N N . LEU A 1 93 ? -2.657 9.042 2.436 1.00 94.06 93 LEU A N 1
ATOM 727 C CA . LEU A 1 93 ? -1.561 9.140 1.476 1.00 94.06 93 LEU A CA 1
ATOM 728 C C . LEU A 1 93 ? -1.711 8.112 0.351 1.00 94.06 93 LEU A C 1
ATOM 730 O O . LEU A 1 93 ? -1.586 8.489 -0.814 1.00 94.06 93 LEU A O 1
ATOM 734 N N . LEU A 1 94 ? -2.040 6.857 0.671 1.00 94.06 94 LEU A N 1
ATOM 735 C CA . LEU A 1 94 ? -2.253 5.819 -0.338 1.00 94.06 94 LEU A CA 1
ATOM 736 C C . LEU A 1 94 ? -3.416 6.171 -1.279 1.00 94.06 94 LEU A C 1
ATOM 738 O O . LEU A 1 94 ? -3.249 6.148 -2.499 1.00 94.06 94 LEU A O 1
ATOM 742 N N . VAL A 1 95 ? -4.558 6.602 -0.730 1.00 93.31 95 VAL A N 1
ATOM 743 C CA . VAL A 1 95 ? -5.714 7.071 -1.518 1.00 93.31 95 VAL A CA 1
ATOM 744 C C . VAL A 1 95 ? -5.326 8.218 -2.451 1.00 93.31 95 VAL A C 1
ATOM 746 O O . VAL A 1 95 ? -5.775 8.269 -3.596 1.00 93.31 95 VAL A O 1
ATOM 749 N N . ARG A 1 96 ? -4.500 9.159 -1.979 1.00 92.94 96 ARG A N 1
ATOM 750 C CA . ARG A 1 96 ? -4.039 10.285 -2.796 1.00 92.94 96 ARG A CA 1
ATOM 751 C C . ARG A 1 96 ? -3.158 9.817 -3.952 1.00 92.94 96 ARG A C 1
ATOM 753 O O . ARG A 1 96 ? -3.389 10.250 -5.073 1.00 92.94 96 ARG A O 1
ATOM 760 N N . VAL A 1 97 ? -2.189 8.940 -3.690 1.00 91.62 97 VAL A N 1
ATOM 761 C CA . VAL A 1 97 ? -1.257 8.434 -4.712 1.00 91.62 97 VAL A CA 1
ATOM 762 C C . VAL A 1 97 ? -1.977 7.626 -5.794 1.00 91.62 97 VAL A C 1
ATOM 764 O O . VAL A 1 97 ? -1.592 7.696 -6.956 1.00 91.62 97 VAL A O 1
ATOM 767 N N . LEU A 1 98 ? -3.041 6.895 -5.449 1.00 89.88 98 LEU A N 1
ATOM 768 C CA . LEU A 1 98 ? -3.841 6.154 -6.431 1.00 89.88 98 LEU A CA 1
ATOM 769 C C . LEU A 1 98 ? -4.725 7.047 -7.314 1.00 89.88 98 LEU A C 1
ATOM 771 O O . LEU A 1 98 ? -5.142 6.617 -8.389 1.00 89.88 98 LEU A O 1
ATOM 775 N N . LYS A 1 99 ? -5.024 8.273 -6.870 1.00 87.31 99 LYS A N 1
ATOM 776 C CA . LYS A 1 99 ? -5.834 9.250 -7.616 1.00 87.31 99 LYS A CA 1
ATOM 777 C C . LYS A 1 99 ? -5.015 10.133 -8.566 1.00 87.31 99 LYS A C 1
ATOM 779 O O . LYS A 1 99 ? -5.629 10.847 -9.358 1.00 87.31 99 LYS A O 1
ATOM 784 N N . GLU A 1 100 ? -3.683 10.109 -8.474 1.00 74.25 100 GLU A N 1
ATOM 785 C CA . GLU A 1 100 ? -2.764 10.836 -9.374 1.00 74.25 100 GLU A CA 1
ATOM 786 C C . GLU A 1 100 ? -2.462 10.059 -10.668 1.00 74.25 100 GLU A C 1
ATOM 788 O O . GLU A 1 100 ? -2.461 10.707 -11.741 1.00 74.25 100 GLU A O 1
#

Radius of gyration: 14.33 Å; chains: 1; bounding box: 33×22×4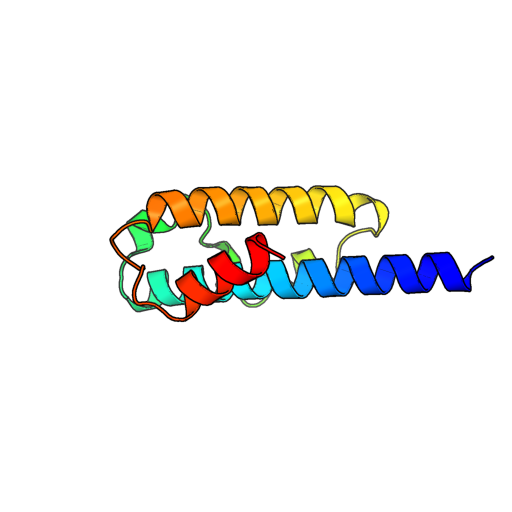5 Å

pLDDT: mean 86.91, std 10.81, range [52.5, 96.75]

Secondary structure (DSSP, 8-state):
-HHHHHHHHHHHHHHHHHHHHHHHHHHHHHHHHT-GGGGTT-GGGG-HHHHHHHHTSS-GGGHHHHHHHHHHHHHHHHHHHTTTSTT-HHHHHHHHHHH-

Foldseek 3Di:
DPPVVVVVLVVLLVLLLLLLVLLLVVLVVCVVVVVPVLQPPVNCSVPPVSSCCLRPVDDSVCSVVSSVVSVVSLVSSLVSCPPPCPVPPSSVSNVVSNVD